Protein AF-A0A1D7NJY3-F1 (afdb_monomer)

Sequence (96 aa):
MDTQAICDLFTQDLNAALGEDAATRNIAVALTLHQRGTIEAQLSARQNGRDVTYPSIAVDVSDRALQSDDITRLAKAAAQVLNDPAAATAAHDKDA

Foldseek 3Di:
DDPVVLVVLLVVLLCVLQDPVVVVWQKDWDWDDDPQQKIKIWIWTQDPNFIWTFDIDMDGPNPDHHDSVSSSVNSNVVSVRVPDPVRTDTDPPPDD

Mean predicted aligned error: 5.77 Å

pLDDT: mean 85.77, std 12.58, range [37.09, 96.44]

Radius of gyration: 13.95 Å; Cα contacts (8 Å, |Δi|>4): 141; chains: 1; bounding box: 34×23×44 Å

Nearest PDB structures (foldseek):
  4r80-assembly2_B  TM=5.464E-01  e=1.034E-01  synthetic construct
  5kph-assembly1_A  TM=5.611E-01  e=1.165E-01  synthetic construct
  1ylx-assembly1_B  TM=5.053E-01  e=2.256E-01  Geobacillus stearothermophilus
  1yqf-assembly1_C  TM=5.535E-01  e=7.959E-01  Leishmania major
  1yqf-assembly2_E  TM=3.099E-01  e=7.058E-01  Leishmania major

Solvent-accessible surface area (backbone atoms only — not comparable to full-atom values): 5518 Å² total; per-residue (Å²): 134,57,73,65,62,50,53,52,51,28,50,52,39,24,42,66,61,43,44,83,63,44,83,78,49,56,66,49,76,49,78,46,80,47,99,55,24,32,40,35,40,42,42,34,34,52,55,96,91,39,54,29,34,41,73,69,47,72,43,77,37,75,89,47,77,76,49,71,69,54,41,45,49,45,18,44,52,50,28,52,48,71,70,33,77,86,46,58,38,71,54,77,83,86,82,129

Structure (mmCIF, N/CA/C/O backbone):
data_AF-A0A1D7NJY3-F1
#
_entry.id   AF-A0A1D7NJY3-F1
#
loop_
_atom_site.group_PDB
_atom_site.id
_atom_site.type_symbol
_atom_site.label_atom_id
_atom_site.label_alt_id
_atom_site.label_comp_id
_atom_site.label_asym_id
_atom_site.label_entity_id
_atom_site.label_seq_id
_atom_site.pdbx_PDB_ins_code
_atom_site.Cartn_x
_atom_site.Cartn_y
_atom_site.Cartn_z
_atom_site.occupancy
_atom_site.B_iso_or_equiv
_atom_site.auth_seq_id
_atom_site.auth_comp_id
_atom_site.auth_asym_id
_atom_site.auth_atom_id
_atom_site.pdbx_PDB_model_num
ATOM 1 N N . MET A 1 1 ? -11.911 6.484 11.154 1.00 74.00 1 MET A N 1
ATOM 2 C CA . MET A 1 1 ? -10.729 7.013 10.449 1.00 74.00 1 MET A CA 1
ATOM 3 C C . MET A 1 1 ? -11.204 7.499 9.095 1.00 74.00 1 MET A C 1
ATOM 5 O O . MET A 1 1 ? -12.001 6.788 8.491 1.00 74.00 1 MET A O 1
ATOM 9 N N . ASP A 1 2 ? -10.836 8.705 8.676 1.00 86.75 2 ASP A N 1
ATOM 10 C CA . ASP A 1 2 ? -11.157 9.187 7.328 1.00 86.75 2 ASP A CA 1
ATOM 11 C C . ASP A 1 2 ? -10.148 8.657 6.292 1.00 86.75 2 ASP A C 1
ATOM 13 O O . ASP A 1 2 ? -9.100 8.111 6.645 1.00 86.75 2 ASP A O 1
ATOM 17 N N . THR A 1 3 ? -10.493 8.774 5.007 1.00 88.06 3 THR A N 1
ATOM 18 C CA . THR A 1 3 ? -9.684 8.256 3.894 1.00 88.06 3 THR A CA 1
ATOM 19 C C . THR A 1 3 ? -8.307 8.911 3.809 1.00 88.06 3 THR A C 1
ATOM 21 O O . THR A 1 3 ? -7.343 8.227 3.480 1.00 88.06 3 THR A O 1
ATOM 24 N N . GLN A 1 4 ? -8.191 10.202 4.134 1.00 91.38 4 GLN A N 1
ATOM 25 C CA . GLN A 1 4 ? -6.912 10.907 4.069 1.00 91.38 4 GLN A CA 1
ATOM 26 C C . GLN A 1 4 ? -5.951 10.368 5.130 1.00 91.38 4 GLN A C 1
ATOM 28 O O . GLN A 1 4 ? -4.829 9.996 4.802 1.00 91.38 4 GLN A O 1
ATOM 33 N N . ALA A 1 5 ? -6.425 10.211 6.368 1.00 92.06 5 ALA A N 1
ATOM 34 C CA . ALA A 1 5 ? -5.641 9.644 7.459 1.00 92.06 5 ALA A CA 1
ATOM 35 C C . ALA A 1 5 ? -5.155 8.214 7.159 1.00 92.06 5 ALA A C 1
ATOM 37 O O . ALA A 1 5 ? -4.052 7.843 7.554 1.00 92.06 5 ALA A O 1
ATOM 38 N N . ILE A 1 6 ? -5.954 7.411 6.444 1.00 92.50 6 ILE A N 1
ATOM 39 C CA . ILE A 1 6 ? -5.544 6.072 5.993 1.00 92.50 6 ILE A CA 1
ATOM 40 C C . ILE A 1 6 ? -4.402 6.160 4.982 1.00 92.50 6 ILE A C 1
ATOM 42 O O . ILE A 1 6 ? -3.407 5.454 5.133 1.00 92.50 6 ILE A O 1
ATOM 46 N N . CYS A 1 7 ? -4.540 7.012 3.964 1.00 93.00 7 CYS A N 1
ATOM 47 C CA . CYS A 1 7 ? -3.512 7.197 2.944 1.00 93.00 7 CYS A CA 1
ATOM 48 C C . CYS A 1 7 ? -2.204 7.722 3.547 1.00 93.00 7 CYS A C 1
ATOM 50 O O . CYS A 1 7 ? -1.136 7.211 3.208 1.00 93.00 7 CYS A O 1
ATOM 52 N N . ASP A 1 8 ? -2.286 8.693 4.458 1.00 94.44 8 ASP A N 1
ATOM 53 C CA . ASP A 1 8 ? -1.122 9.290 5.116 1.00 94.44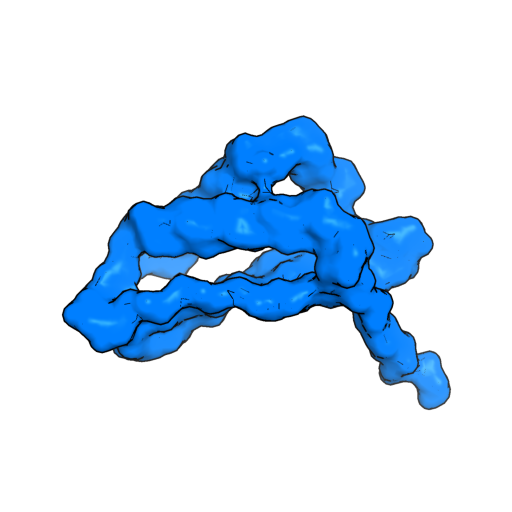 8 ASP A CA 1
ATOM 54 C C . ASP A 1 8 ? -0.388 8.254 5.976 1.00 94.44 8 ASP A C 1
ATOM 56 O O . ASP A 1 8 ? 0.821 8.072 5.823 1.00 94.44 8 ASP A O 1
ATOM 60 N N . LEU A 1 9 ? -1.125 7.515 6.817 1.00 95.12 9 LEU A N 1
ATOM 61 C CA . LEU A 1 9 ? -0.558 6.463 7.661 1.00 95.12 9 LEU A CA 1
ATOM 62 C C . LEU A 1 9 ? 0.067 5.344 6.823 1.00 95.12 9 LEU A C 1
ATOM 64 O O . LEU A 1 9 ? 1.202 4.944 7.073 1.00 95.12 9 LEU A O 1
ATOM 68 N N . PHE A 1 10 ? -0.647 4.867 5.801 1.00 95.31 10 PHE A N 1
ATOM 69 C CA . PHE A 1 10 ? -0.135 3.838 4.902 1.00 95.31 10 PHE A CA 1
ATOM 70 C C . PHE A 1 10 ? 1.152 4.295 4.208 1.00 95.31 10 PHE A C 1
ATOM 72 O O . PHE A 1 10 ? 2.128 3.551 4.176 1.00 95.31 10 PHE A O 1
ATOM 79 N N . THR A 1 11 ? 1.172 5.522 3.680 1.00 93.31 11 THR A N 1
ATOM 80 C CA . THR A 1 11 ? 2.338 6.081 2.980 1.00 93.31 11 THR A CA 1
ATOM 81 C C . THR A 1 11 ? 3.528 6.228 3.922 1.00 93.31 11 THR A C 1
ATOM 83 O O . THR A 1 11 ? 4.648 5.868 3.561 1.00 93.31 11 THR A O 1
ATOM 86 N N . GLN A 1 12 ? 3.295 6.719 5.141 1.00 94.06 12 GLN A N 1
ATOM 87 C CA . GLN A 1 12 ? 4.330 6.849 6.162 1.00 94.06 12 GLN A CA 1
ATOM 88 C C . GLN A 1 12 ? 4.944 5.488 6.513 1.00 94.06 12 GLN A C 1
ATOM 90 O O . GLN A 1 12 ? 6.168 5.343 6.475 1.00 94.06 12 GLN A O 1
ATOM 95 N N . ASP A 1 13 ? 4.112 4.490 6.813 1.00 95.44 13 ASP A N 1
ATOM 96 C CA . ASP A 1 13 ? 4.575 3.156 7.201 1.00 95.44 13 ASP A CA 1
ATOM 97 C C . ASP A 1 13 ? 5.228 2.404 6.037 1.00 95.44 13 ASP A C 1
ATOM 99 O O . ASP A 1 13 ? 6.209 1.686 6.239 1.00 95.44 13 ASP A O 1
ATOM 103 N N . LEU A 1 14 ? 4.730 2.594 4.811 1.00 93.12 14 LEU A N 1
ATOM 104 C CA . LEU A 1 14 ? 5.312 2.010 3.607 1.00 93.12 14 LEU A CA 1
ATOM 105 C C . LEU A 1 14 ? 6.716 2.570 3.367 1.00 93.12 14 LEU A C 1
ATOM 107 O O . LEU A 1 14 ? 7.656 1.802 3.182 1.00 93.12 14 LEU A O 1
ATOM 111 N N . ASN A 1 15 ? 6.876 3.894 3.425 1.00 91.12 15 ASN A N 1
ATOM 112 C CA . ASN A 1 15 ? 8.177 4.543 3.265 1.00 91.12 15 ASN A CA 1
ATOM 113 C C . ASN A 1 15 ? 9.152 4.133 4.374 1.00 91.12 15 ASN A C 1
ATOM 115 O O . ASN A 1 15 ? 10.314 3.848 4.095 1.00 91.12 15 ASN A O 1
ATOM 119 N N . ALA A 1 16 ? 8.680 4.039 5.620 1.00 92.38 16 ALA A N 1
ATOM 120 C CA . ALA A 1 16 ? 9.496 3.561 6.732 1.00 92.38 16 ALA A CA 1
ATOM 121 C C . ALA A 1 16 ? 9.955 2.104 6.538 1.00 92.38 16 ALA A C 1
ATOM 123 O O . ALA A 1 16 ? 11.081 1.765 6.896 1.00 92.38 16 ALA A O 1
ATOM 124 N N . ALA A 1 17 ? 9.105 1.246 5.963 1.00 91.88 17 ALA A N 1
ATOM 125 C CA . ALA A 1 17 ? 9.421 -0.158 5.707 1.00 91.88 17 ALA A CA 1
ATOM 126 C C . ALA A 1 17 ? 10.311 -0.375 4.468 1.00 91.88 17 ALA A C 1
ATOM 128 O O . ALA A 1 17 ? 11.090 -1.326 4.442 1.00 91.88 17 ALA A O 1
ATOM 129 N N . LEU A 1 18 ? 10.201 0.485 3.452 1.00 89.44 18 LEU A N 1
ATOM 130 C CA . LEU A 1 18 ? 11.037 0.451 2.248 1.00 89.44 18 LEU A CA 1
ATOM 131 C C . LEU A 1 18 ? 12.420 1.089 2.460 1.00 89.44 18 LEU A C 1
ATOM 133 O O . LEU A 1 18 ? 13.369 0.714 1.777 1.00 89.44 18 LEU A O 1
ATOM 137 N N . GLY A 1 19 ? 12.550 2.038 3.391 1.00 84.94 19 GLY A N 1
ATOM 138 C CA . GLY A 1 19 ? 13.798 2.770 3.610 1.00 84.94 19 GLY A CA 1
ATOM 139 C C . GLY A 1 19 ? 14.170 3.672 2.424 1.00 84.94 19 GLY A C 1
ATOM 140 O O . GLY A 1 19 ? 13.301 4.177 1.713 1.00 84.94 19 GLY A O 1
ATOM 141 N N . GLU A 1 20 ? 15.470 3.886 2.203 1.00 71.81 20 GLU A N 1
ATOM 142 C CA . GLU A 1 20 ? 15.986 4.793 1.158 1.00 71.81 20 GLU A CA 1
ATOM 143 C C . GLU A 1 20 ? 15.624 4.357 -0.278 1.00 71.81 20 GLU A C 1
ATOM 145 O O . GLU A 1 20 ? 15.559 5.192 -1.182 1.00 71.81 20 GLU A O 1
ATOM 150 N N . ASP A 1 21 ? 15.295 3.078 -0.485 1.00 67.62 21 ASP A N 1
ATOM 151 C CA . ASP A 1 21 ? 14.931 2.525 -1.795 1.00 67.62 21 ASP A CA 1
ATOM 152 C C . ASP A 1 21 ? 13.582 3.043 -2.319 1.00 67.62 21 ASP A C 1
ATOM 154 O O . ASP A 1 21 ? 13.352 3.041 -3.533 1.00 67.62 21 ASP A O 1
ATOM 158 N N . ALA A 1 22 ? 12.697 3.525 -1.436 1.00 62.31 22 ALA A N 1
ATOM 159 C CA . ALA A 1 22 ? 11.363 4.009 -1.799 1.00 62.31 22 ALA A CA 1
ATOM 160 C C . ALA A 1 22 ? 11.408 5.164 -2.811 1.00 62.31 22 ALA A C 1
ATOM 162 O O . ALA A 1 22 ? 10.624 5.197 -3.756 1.00 62.31 22 ALA A O 1
ATOM 163 N N . ALA A 1 23 ? 12.360 6.089 -2.647 1.00 59.44 23 ALA A N 1
ATOM 164 C CA . ALA A 1 23 ? 12.444 7.318 -3.437 1.00 59.44 23 ALA A CA 1
ATOM 165 C C . ALA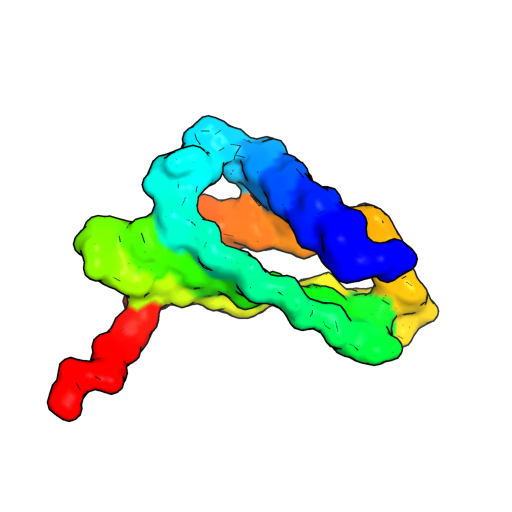 A 1 23 ? 12.846 7.085 -4.904 1.00 59.44 23 ALA A C 1
ATOM 167 O O . ALA A 1 23 ? 12.634 7.948 -5.753 1.00 59.44 23 ALA A O 1
ATOM 168 N N . THR A 1 24 ? 13.432 5.926 -5.212 1.00 61.16 24 THR A N 1
ATOM 169 C CA . THR A 1 24 ? 13.912 5.596 -6.565 1.00 61.16 24 THR A CA 1
ATOM 170 C C . THR A 1 24 ? 12.873 4.873 -7.412 1.00 61.16 24 THR A C 1
ATOM 172 O O . THR A 1 24 ? 13.011 4.773 -8.634 1.00 61.16 24 THR A O 1
ATOM 175 N N . ARG A 1 25 ? 11.818 4.363 -6.776 1.00 67.75 25 ARG A N 1
ATOM 176 C CA . ARG A 1 25 ? 10.800 3.545 -7.420 1.00 67.75 25 ARG A CA 1
ATOM 177 C C . ARG A 1 25 ? 9.578 4.423 -7.659 1.00 67.75 25 ARG A C 1
ATOM 179 O O . ARG A 1 25 ? 8.957 4.903 -6.718 1.00 67.75 25 ARG A O 1
ATOM 186 N N . ASN A 1 26 ? 9.215 4.623 -8.925 1.00 82.25 26 ASN A N 1
ATOM 187 C CA . ASN A 1 26 ? 7.963 5.285 -9.301 1.00 82.25 26 ASN A CA 1
ATOM 188 C C . ASN A 1 26 ? 6.784 4.361 -8.965 1.00 82.25 26 ASN A C 1
ATOM 190 O O . ASN A 1 26 ? 6.271 3.686 -9.856 1.00 82.25 26 ASN A O 1
ATOM 194 N N . ILE A 1 27 ? 6.435 4.262 -7.681 1.00 87.56 27 ILE A N 1
ATOM 195 C CA . ILE A 1 27 ? 5.393 3.378 -7.156 1.00 87.56 27 ILE A CA 1
ATOM 196 C C . ILE A 1 27 ? 4.065 4.134 -7.147 1.00 87.56 27 ILE A C 1
ATOM 198 O O . ILE A 1 27 ? 3.969 5.241 -6.621 1.00 87.56 27 ILE A O 1
ATOM 202 N N . ALA A 1 28 ? 3.031 3.505 -7.688 1.00 90.56 28 ALA A N 1
ATOM 203 C CA . ALA A 1 28 ? 1.649 3.917 -7.537 1.00 90.56 28 ALA A CA 1
ATOM 204 C C . ALA A 1 28 ? 0.899 2.872 -6.704 1.00 90.56 28 ALA A C 1
ATOM 206 O O . ALA A 1 28 ? 0.976 1.668 -6.974 1.00 90.56 28 ALA A O 1
ATOM 207 N N . VAL A 1 29 ? 0.167 3.350 -5.698 1.00 92.06 29 VAL A N 1
ATOM 208 C CA . VAL A 1 29 ? -0.646 2.517 -4.808 1.00 92.06 29 VAL A CA 1
ATOM 209 C C . VAL A 1 29 ? -2.100 2.956 -4.879 1.00 92.06 29 VAL A C 1
ATOM 211 O O . VAL A 1 29 ? -2.404 4.136 -4.712 1.00 92.06 29 VAL A O 1
ATOM 214 N N . ALA A 1 30 ? -2.997 1.996 -5.089 1.00 94.56 30 ALA A N 1
ATOM 215 C CA . ALA A 1 30 ? -4.432 2.178 -4.927 1.00 94.56 30 ALA A CA 1
ATOM 216 C C . ALA A 1 30 ? -4.895 1.425 -3.676 1.00 94.56 30 ALA A C 1
ATOM 218 O O . ALA A 1 30 ? -4.626 0.232 -3.542 1.00 94.56 30 ALA A O 1
ATOM 219 N N . LEU A 1 31 ? -5.579 2.125 -2.768 1.00 94.69 31 LEU A N 1
ATOM 220 C CA . LEU A 1 31 ? -6.182 1.535 -1.574 1.00 94.69 31 LEU A CA 1
ATOM 221 C C . LEU A 1 31 ? -7.699 1.436 -1.751 1.00 94.69 31 LEU A C 1
ATOM 223 O O . LEU A 1 31 ? -8.363 2.444 -1.999 1.00 94.69 31 LEU A O 1
ATOM 227 N N . THR A 1 32 ? -8.248 0.239 -1.567 1.00 94.19 32 THR A N 1
ATOM 228 C CA . THR A 1 32 ? -9.690 -0.021 -1.606 1.00 94.19 32 THR A CA 1
ATOM 229 C C . THR A 1 32 ? -10.174 -0.386 -0.212 1.00 94.19 32 THR A C 1
ATOM 231 O O . THR A 1 32 ? -9.718 -1.360 0.382 1.00 94.19 32 THR A O 1
ATOM 234 N N . LEU A 1 33 ? -11.119 0.390 0.320 1.00 90.38 33 LEU A N 1
ATOM 235 C CA . LEU A 1 33 ? -11.804 0.069 1.570 1.00 90.38 33 LEU A CA 1
ATOM 236 C C . LEU A 1 33 ? -13.132 -0.623 1.277 1.00 90.38 33 LEU A C 1
ATOM 238 O O . LEU A 1 33 ? -14.002 -0.064 0.608 1.00 90.38 33 LEU A O 1
ATOM 242 N N . HIS A 1 34 ? -13.324 -1.805 1.849 1.00 87.19 34 HIS A N 1
ATOM 243 C CA . HIS A 1 34 ? -14.578 -2.539 1.762 1.00 87.19 34 HIS A CA 1
ATOM 244 C C . HIS A 1 34 ? -15.419 -2.318 3.023 1.00 87.19 34 HIS A C 1
ATOM 246 O O . HIS A 1 34 ? -14.908 -2.194 4.135 1.00 87.19 34 HIS A O 1
ATOM 252 N N . GLN A 1 35 ? -16.745 -2.344 2.863 1.00 74.88 35 GLN A N 1
ATOM 253 C CA . GLN A 1 35 ? -17.715 -2.068 3.935 1.00 74.88 35 GLN A CA 1
ATOM 254 C C . GLN A 1 35 ? -17.653 -3.035 5.137 1.00 74.88 35 GLN A C 1
ATOM 256 O O . GLN A 1 35 ? -18.314 -2.790 6.140 1.00 74.88 35 GLN A O 1
ATOM 261 N N . ARG A 1 36 ? -16.885 -4.128 5.053 1.00 76.56 36 ARG A N 1
ATOM 262 C CA . ARG A 1 36 ? -16.794 -5.182 6.078 1.00 76.56 36 ARG A CA 1
ATOM 263 C C . ARG A 1 36 ? -15.458 -5.216 6.823 1.00 76.56 36 ARG A C 1
ATOM 265 O O . ARG A 1 36 ? -15.092 -6.261 7.332 1.00 76.56 36 ARG A O 1
ATOM 272 N N . GLY A 1 37 ? -14.726 -4.105 6.878 1.00 80.56 37 GLY A N 1
ATOM 273 C CA . GLY A 1 37 ? -13.436 -4.083 7.578 1.00 80.56 37 GLY A CA 1
ATOM 274 C C . GLY A 1 37 ? -12.312 -4.754 6.786 1.00 80.56 37 GLY A C 1
ATOM 275 O O . GLY A 1 37 ? -11.320 -5.183 7.357 1.00 80.56 37 GLY A O 1
ATOM 276 N N . THR A 1 38 ? -12.444 -4.833 5.465 1.00 89.75 38 THR A N 1
ATOM 277 C CA . THR A 1 38 ? -11.355 -5.275 4.589 1.00 89.75 38 THR A CA 1
ATOM 278 C C . THR A 1 38 ? -10.722 -4.053 3.939 1.00 89.75 38 THR A C 1
ATOM 280 O O . THR A 1 38 ? -11.433 -3.149 3.488 1.00 89.75 38 THR A O 1
ATOM 283 N N . ILE A 1 39 ? -9.397 -4.028 3.869 1.00 93.81 39 ILE A N 1
ATOM 284 C CA . ILE A 1 39 ? -8.638 -3.060 3.078 1.00 93.81 39 ILE A CA 1
ATOM 285 C C . ILE A 1 39 ? -7.714 -3.810 2.122 1.00 93.81 39 ILE A C 1
ATOM 287 O O . ILE A 1 39 ? -7.022 -4.738 2.533 1.00 93.81 39 ILE A O 1
ATOM 291 N N . GLU A 1 40 ? -7.709 -3.406 0.858 1.00 95.06 40 GLU A N 1
ATOM 292 C CA . GLU A 1 40 ? -6.849 -3.950 -0.190 1.00 95.06 40 GLU A CA 1
ATOM 293 C C . GLU A 1 40 ? -5.897 -2.865 -0.703 1.00 95.06 40 GLU A C 1
ATOM 295 O O . GLU A 1 40 ? -6.300 -1.718 -0.895 1.00 95.06 40 GLU A O 1
ATOM 300 N N . ALA A 1 41 ? -4.638 -3.230 -0.934 1.00 96.00 41 ALA A N 1
ATOM 301 C CA . ALA A 1 41 ? -3.642 -2.429 -1.624 1.00 96.00 41 ALA A CA 1
ATOM 302 C C . ALA A 1 41 ? -3.292 -3.088 -2.959 1.00 96.00 41 ALA A C 1
ATOM 304 O O . ALA A 1 41 ? -2.836 -4.234 -3.002 1.00 96.00 41 ALA A O 1
ATOM 305 N N . GLN A 1 42 ? -3.444 -2.331 -4.040 1.00 95.50 42 GLN A N 1
ATOM 306 C CA . GLN A 1 42 ? -2.934 -2.695 -5.352 1.00 95.50 42 GLN A CA 1
ATOM 307 C C . GLN A 1 42 ? -1.715 -1.842 -5.676 1.00 95.50 42 GLN A C 1
ATOM 309 O O . GLN A 1 42 ? -1.762 -0.612 -5.614 1.00 95.50 42 GLN A O 1
ATOM 314 N N . LEU A 1 43 ? -0.614 -2.515 -6.001 1.00 93.00 43 LEU A N 1
ATOM 315 C CA . LEU A 1 43 ? 0.689 -1.893 -6.177 1.00 93.00 43 LEU A CA 1
ATOM 316 C C . LEU A 1 43 ? 1.107 -2.008 -7.641 1.00 93.00 43 LEU A C 1
ATOM 318 O O . LEU A 1 43 ? 1.029 -3.072 -8.262 1.00 93.00 43 LEU A O 1
ATOM 322 N N . SER A 1 44 ? 1.596 -0.904 -8.180 1.00 91.69 44 SER A N 1
ATOM 323 C CA . SER A 1 44 ? 2.207 -0.849 -9.501 1.00 91.69 44 SER A CA 1
ATOM 324 C C . SER A 1 44 ? 3.440 0.035 -9.446 1.00 91.69 44 SER A C 1
ATOM 326 O O . SER A 1 44 ? 3.551 0.906 -8.584 1.00 91.69 44 SER A O 1
ATOM 328 N N . ALA A 1 45 ? 4.395 -0.202 -10.332 1.00 88.81 45 ALA A N 1
ATOM 329 C CA . ALA A 1 45 ? 5.554 0.659 -10.461 1.00 88.81 45 ALA A CA 1
ATOM 330 C C . ALA A 1 45 ? 5.975 0.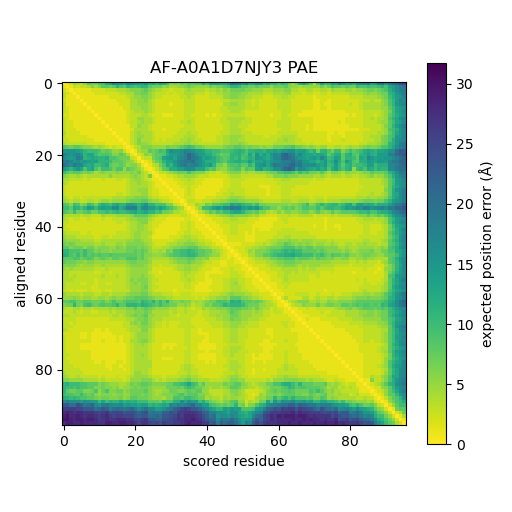792 -11.919 1.00 88.81 45 ALA A C 1
ATOM 332 O O . ALA A 1 45 ? 5.683 -0.076 -12.738 1.00 88.81 45 ALA A O 1
ATOM 333 N N . ARG A 1 46 ? 6.724 1.848 -12.234 1.00 84.38 46 ARG A N 1
ATOM 334 C CA . ARG A 1 46 ? 7.428 1.952 -13.514 1.00 84.38 46 ARG A CA 1
ATOM 335 C C . ARG A 1 46 ? 8.909 1.651 -13.322 1.00 84.38 46 ARG A C 1
ATOM 337 O O . ARG A 1 46 ? 9.617 2.421 -12.673 1.00 84.38 46 ARG A O 1
ATOM 344 N N . GLN A 1 47 ? 9.383 0.553 -13.905 1.00 80.50 47 GLN A N 1
ATOM 345 C CA . GLN A 1 47 ? 10.775 0.106 -13.838 1.00 80.50 47 GLN A CA 1
ATOM 346 C C . GLN A 1 47 ? 11.372 0.031 -15.242 1.00 80.50 47 GLN A C 1
ATOM 348 O O . GLN A 1 47 ? 10.811 -0.613 -16.126 1.00 80.50 47 GLN A O 1
ATOM 353 N N . ASN A 1 48 ? 12.511 0.694 -15.469 1.00 79.56 48 ASN A N 1
ATOM 354 C CA . ASN A 1 48 ? 13.199 0.709 -16.770 1.00 79.56 48 ASN A CA 1
ATOM 355 C C . ASN A 1 48 ? 12.273 1.070 -17.952 1.00 79.56 48 ASN A C 1
ATOM 357 O O . ASN A 1 48 ? 12.370 0.499 -19.036 1.00 79.56 48 ASN A O 1
ATOM 361 N N . GLY A 1 49 ? 11.338 1.999 -17.725 1.00 81.94 49 GLY A N 1
ATOM 362 C CA . GLY A 1 49 ? 10.376 2.444 -18.735 1.00 81.94 49 GLY A CA 1
ATOM 363 C C . GLY A 1 49 ? 9.204 1.492 -18.995 1.00 81.94 49 GLY A C 1
ATOM 364 O O . GLY A 1 49 ? 8.412 1.787 -19.885 1.00 81.94 49 GLY A O 1
ATOM 365 N N . ARG A 1 50 ? 9.066 0.401 -18.233 1.00 82.94 50 ARG A N 1
ATOM 366 C CA . ARG A 1 50 ? 7.939 -0.540 -18.309 1.00 82.94 50 ARG A CA 1
ATOM 367 C C . ARG A 1 50 ? 7.089 -0.480 -17.053 1.00 82.94 50 ARG A C 1
ATOM 369 O O . ARG A 1 50 ? 7.623 -0.342 -15.953 1.00 82.94 50 ARG A O 1
ATOM 376 N N . ASP A 1 51 ? 5.785 -0.629 -17.231 1.00 88.25 51 ASP A N 1
ATOM 377 C CA . ASP A 1 51 ? 4.858 -0.737 -16.115 1.00 88.25 51 ASP A CA 1
ATOM 378 C C . ASP A 1 51 ? 4.860 -2.179 -15.591 1.00 88.25 51 ASP A C 1
ATOM 380 O O . ASP A 1 51 ? 4.747 -3.154 -16.341 1.00 88.25 51 ASP A O 1
ATOM 384 N N . VAL A 1 52 ? 5.052 -2.313 -14.284 1.00 89.94 52 VAL A N 1
ATOM 385 C CA . VAL A 1 52 ? 5.007 -3.576 -13.553 1.00 89.94 52 VAL A CA 1
ATOM 386 C C . VAL A 1 52 ? 3.886 -3.515 -12.531 1.00 89.94 52 VAL A C 1
ATOM 388 O O . VAL A 1 52 ? 3.668 -2.501 -11.866 1.00 89.94 52 VAL A O 1
ATOM 391 N N . THR A 1 53 ? 3.171 -4.618 -12.404 1.00 91.62 53 THR A N 1
ATOM 392 C CA . THR A 1 53 ? 2.135 -4.825 -11.397 1.00 91.62 53 THR A CA 1
ATOM 393 C C . THR A 1 53 ? 2.598 -5.876 -10.412 1.00 91.62 53 THR A C 1
ATOM 395 O O . THR A 1 53 ? 3.245 -6.853 -10.793 1.00 91.62 53 THR A O 1
ATOM 398 N N . TYR A 1 54 ? 2.227 -5.695 -9.156 1.00 92.12 54 TYR A N 1
ATOM 399 C CA . TYR A 1 54 ? 2.480 -6.661 -8.100 1.00 92.12 54 TYR A CA 1
ATOM 400 C C . TYR A 1 54 ? 1.159 -7.310 -7.664 1.00 92.12 54 TYR A C 1
ATOM 402 O O . TYR A 1 54 ? 0.090 -6.754 -7.944 1.00 92.12 54 TYR A O 1
ATOM 410 N N . PRO A 1 55 ? 1.207 -8.463 -6.973 1.00 92.81 55 PRO A N 1
ATOM 411 C CA . PRO A 1 55 ? 0.034 -9.046 -6.339 1.00 92.81 55 PRO A CA 1
ATOM 412 C C . PRO A 1 55 ? -0.691 -8.023 -5.464 1.00 92.81 55 PRO A C 1
ATOM 414 O O . PRO A 1 55 ? -0.046 -7.229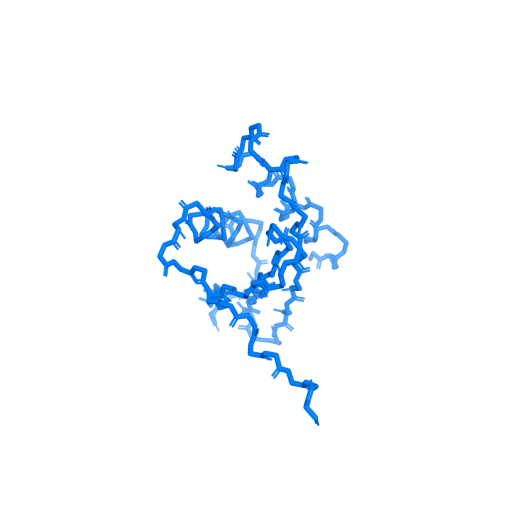 -4.771 1.00 92.81 55 PRO A O 1
ATOM 417 N N . SER A 1 56 ? -2.025 -8.053 -5.481 1.00 92.56 56 SER A N 1
ATOM 418 C CA . SER A 1 56 ? -2.792 -7.293 -4.502 1.00 92.56 56 SER A CA 1
ATOM 419 C C . SER A 1 56 ? -2.640 -7.922 -3.121 1.00 92.56 56 SER A C 1
ATOM 421 O O . SER A 1 56 ? -2.438 -9.131 -2.968 1.00 92.56 56 SER A O 1
ATOM 423 N N . ILE A 1 57 ? -2.685 -7.074 -2.101 1.00 95.06 57 ILE A N 1
ATOM 424 C CA . ILE A 1 57 ? -2.518 -7.475 -0.708 1.00 95.06 57 ILE A CA 1
ATOM 425 C C . ILE A 1 57 ? -3.723 -6.961 0.043 1.00 95.06 57 ILE A C 1
ATOM 427 O O . ILE A 1 57 ? -4.059 -5.788 -0.076 1.00 95.06 57 ILE A O 1
ATOM 431 N N . ALA A 1 58 ? -4.353 -7.815 0.837 1.00 94.56 58 ALA A N 1
ATOM 432 C CA . ALA A 1 58 ? -5.496 -7.422 1.637 1.00 94.56 58 ALA A CA 1
ATOM 433 C C . ALA A 1 58 ? -5.290 -7.773 3.108 1.00 94.56 58 ALA A C 1
ATOM 435 O O . ALA A 1 58 ? -4.733 -8.818 3.448 1.00 94.56 58 ALA A O 1
ATOM 436 N N . VAL A 1 59 ? -5.781 -6.895 3.977 1.00 94.25 59 VAL A N 1
ATOM 437 C CA . VAL A 1 59 ? -6.011 -7.188 5.390 1.00 94.25 59 VAL A CA 1
ATOM 438 C C . VAL A 1 59 ? -7.514 -7.287 5.582 1.00 94.25 59 VAL A C 1
ATOM 440 O O . VAL A 1 59 ? -8.243 -6.330 5.319 1.00 94.25 59 VAL A O 1
ATOM 443 N N . ASP A 1 60 ? -7.968 -8.455 6.029 1.00 92.19 60 ASP A N 1
ATOM 444 C CA . ASP A 1 60 ? -9.369 -8.716 6.330 1.00 92.19 60 ASP A CA 1
ATOM 445 C C . ASP A 1 60 ? -9.575 -8.803 7.842 1.00 92.19 60 ASP A C 1
ATOM 447 O O . ASP A 1 60 ? -9.054 -9.701 8.507 1.00 92.19 60 ASP A O 1
ATOM 451 N N . VAL A 1 61 ? -10.328 -7.846 8.382 1.00 87.75 61 VAL A N 1
ATOM 452 C CA . VAL A 1 61 ? -10.783 -7.841 9.773 1.00 87.75 61 VAL A CA 1
ATOM 453 C C . VAL A 1 61 ? -12.307 -7.823 9.785 1.00 87.75 61 VAL A C 1
ATOM 455 O O . VAL A 1 61 ? -12.950 -6.885 10.236 1.00 87.75 61 VAL A O 1
ATOM 458 N N . SER A 1 62 ? -12.891 -8.892 9.249 1.00 84.06 62 SER A N 1
ATOM 459 C CA . SER A 1 62 ? -14.339 -9.079 9.086 1.00 84.06 62 SER A CA 1
ATOM 460 C C . SER A 1 62 ? -15.165 -9.038 10.381 1.00 84.06 62 SER A C 1
ATOM 462 O O . SER A 1 62 ? -16.394 -8.956 10.324 1.00 84.06 62 SER A O 1
ATOM 464 N N . ASP A 1 63 ? -14.515 -9.069 11.545 1.00 86.06 63 ASP A N 1
ATOM 465 C CA . ASP A 1 63 ? -15.126 -9.049 12.873 1.00 86.06 63 ASP A CA 1
A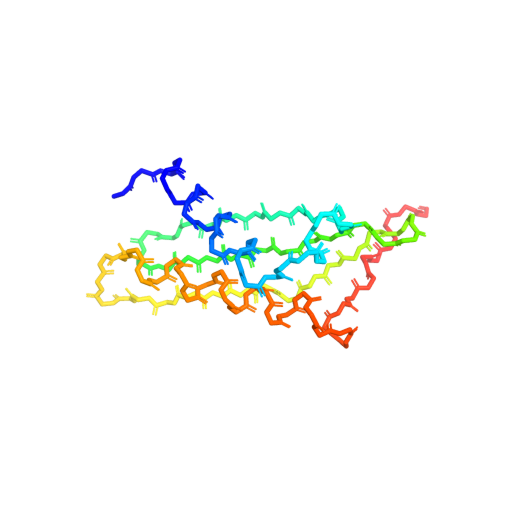TOM 466 C C . ASP A 1 63 ? -15.127 -7.668 13.552 1.00 86.06 63 ASP A C 1
ATOM 468 O O . ASP A 1 63 ? -15.806 -7.487 14.567 1.00 86.06 63 ASP A O 1
ATOM 472 N N . ARG A 1 64 ? -14.395 -6.678 13.018 1.00 87.81 64 ARG A N 1
ATOM 473 C CA . ARG A 1 64 ? -14.267 -5.348 13.633 1.00 87.81 64 ARG A CA 1
ATOM 474 C C . ARG A 1 64 ? -14.033 -4.228 12.619 1.00 87.81 64 ARG A C 1
ATOM 476 O O . ARG A 1 64 ? -13.804 -4.437 11.436 1.00 87.81 64 ARG A O 1
ATOM 483 N N . ALA A 1 65 ? -14.067 -2.990 13.102 1.00 87.75 65 ALA A N 1
ATOM 484 C CA . ALA A 1 65 ? -13.637 -1.848 12.303 1.00 87.75 65 ALA A CA 1
ATOM 485 C C . ALA A 1 65 ? -12.110 -1.853 12.114 1.00 87.75 65 ALA A C 1
ATOM 487 O O . ALA A 1 65 ? -11.377 -2.173 13.051 1.00 87.75 65 ALA A O 1
ATOM 488 N N .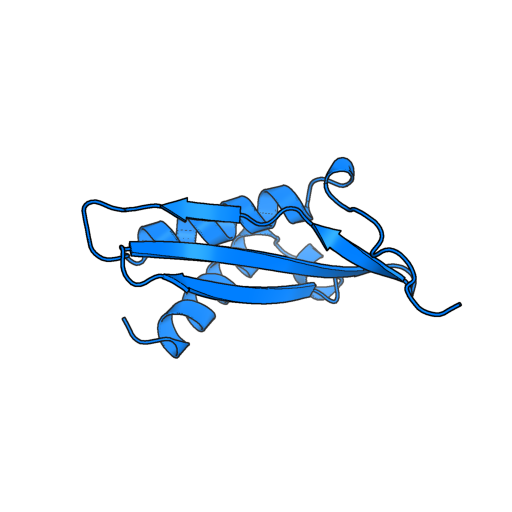 LEU A 1 66 ? -11.646 -1.415 10.938 1.00 89.00 66 LEU A N 1
ATOM 489 C CA . LEU A 1 66 ? -10.222 -1.203 10.662 1.00 89.00 66 LEU A CA 1
ATOM 490 C C . LEU A 1 66 ? -9.596 -0.279 11.714 1.00 89.00 66 LEU A C 1
ATOM 492 O O . LEU A 1 66 ? -10.137 0.785 12.037 1.00 89.00 66 LEU A O 1
ATOM 496 N N . GLN A 1 67 ? -8.450 -0.697 12.241 1.00 91.94 67 GLN A N 1
ATOM 497 C CA . GLN A 1 67 ? -7.626 0.070 13.170 1.00 91.94 67 GLN A CA 1
ATOM 498 C C . GLN A 1 67 ? -6.328 0.510 12.481 1.00 91.94 67 GLN A C 1
ATOM 500 O O . GLN A 1 67 ? -5.942 -0.042 11.451 1.00 91.94 67 GLN A O 1
ATOM 505 N N . SER A 1 68 ? -5.620 1.475 13.069 1.00 93.19 68 SER A N 1
ATOM 506 C CA . SER A 1 68 ? -4.324 1.942 12.555 1.00 93.19 68 SER A CA 1
ATOM 507 C C . SER A 1 68 ? -3.319 0.798 12.372 1.00 93.19 68 SER A C 1
ATOM 509 O O . SER A 1 68 ? -2.666 0.721 11.337 1.00 93.19 68 SER A O 1
ATOM 511 N N . ASP A 1 69 ? -3.276 -0.153 13.310 1.00 94.25 69 ASP A N 1
ATOM 512 C CA . ASP A 1 69 ? -2.395 -1.325 13.236 1.00 94.25 69 ASP A CA 1
ATOM 513 C C . ASP A 1 69 ? -2.649 -2.200 11.997 1.00 94.25 69 ASP A C 1
ATOM 515 O O . ASP A 1 69 ? -1.720 -2.820 11.474 1.00 94.25 69 ASP A O 1
ATOM 519 N N . ASP A 1 70 ? -3.893 -2.258 11.510 1.00 94.50 70 ASP A N 1
ATOM 520 C CA . ASP A 1 70 ? -4.251 -3.010 10.305 1.00 94.50 70 ASP A CA 1
ATOM 521 C C . ASP A 1 70 ? -3.673 -2.329 9.053 1.00 94.50 70 ASP A C 1
ATOM 523 O O . ASP A 1 70 ? -3.166 -3.004 8.153 1.00 94.50 70 ASP A O 1
ATOM 527 N N . ILE A 1 71 ? -3.648 -0.991 9.040 1.00 95.19 71 ILE A N 1
ATOM 528 C CA . ILE A 1 71 ? -3.010 -0.191 7.985 1.00 95.19 71 ILE A CA 1
ATOM 529 C C . ILE A 1 71 ? -1.492 -0.379 8.011 1.00 95.19 71 ILE A C 1
ATOM 531 O O . ILE A 1 71 ? -0.888 -0.642 6.971 1.00 95.19 71 ILE A O 1
ATOM 535 N N . THR A 1 72 ? -0.880 -0.342 9.197 1.00 95.94 72 THR A N 1
ATOM 536 C CA . THR A 1 72 ? 0.557 -0.595 9.369 1.00 95.94 72 THR A CA 1
ATOM 537 C C . THR A 1 72 ? 0.948 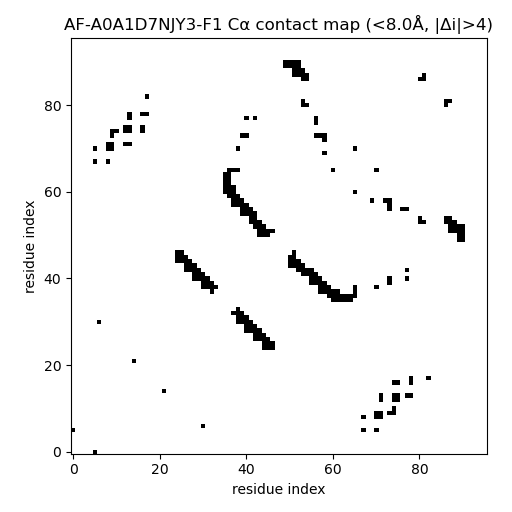-1.995 8.893 1.00 95.94 72 THR A C 1
ATOM 539 O O . THR A 1 72 ? 1.997 -2.180 8.271 1.00 95.94 72 THR A O 1
ATOM 542 N N . ARG A 1 73 ? 0.118 -3.013 9.159 1.00 95.44 73 ARG A N 1
ATOM 543 C CA . ARG A 1 73 ? 0.341 -4.380 8.657 1.00 95.44 73 ARG A CA 1
ATOM 544 C C . ARG A 1 73 ? 0.267 -4.442 7.137 1.00 95.44 73 ARG A C 1
ATOM 546 O O . ARG A 1 73 ? 1.147 -5.052 6.531 1.00 95.44 73 ARG A O 1
ATOM 553 N N . LEU A 1 74 ? -0.730 -3.791 6.536 1.00 96.44 74 LEU A N 1
ATOM 554 C CA . LEU A 1 74 ? -0.868 -3.726 5.083 1.00 96.44 74 LEU A CA 1
ATOM 555 C C . LEU A 1 74 ? 0.351 -3.052 4.437 1.00 96.44 74 LEU A C 1
ATOM 557 O O . LEU A 1 74 ? 0.909 -3.592 3.486 1.00 96.44 74 LEU A O 1
ATOM 561 N N . ALA A 1 75 ? 0.809 -1.924 4.985 1.00 95.62 75 ALA A N 1
ATOM 562 C CA . ALA A 1 75 ? 1.984 -1.203 4.497 1.00 95.62 75 ALA A CA 1
ATOM 563 C C . ALA A 1 75 ? 3.266 -2.048 4.566 1.00 95.62 75 ALA A C 1
ATOM 565 O O . ALA A 1 75 ? 4.036 -2.102 3.607 1.00 95.62 75 ALA A O 1
ATOM 566 N N . LYS A 1 76 ? 3.475 -2.779 5.668 1.00 95.31 76 LYS A N 1
ATOM 567 C CA . LYS A 1 76 ? 4.622 -3.692 5.813 1.00 95.31 76 LYS A CA 1
ATOM 568 C C . LYS A 1 76 ? 4.572 -4.852 4.821 1.00 95.31 76 LYS A C 1
ATOM 570 O O . LYS A 1 76 ? 5.599 -5.191 4.241 1.00 95.31 76 LYS A O 1
ATOM 575 N N . ALA A 1 77 ? 3.397 -5.441 4.606 1.00 95.44 77 ALA A N 1
ATOM 576 C CA . ALA A 1 77 ? 3.223 -6.493 3.607 1.00 95.44 77 ALA A CA 1
ATOM 577 C C . ALA A 1 77 ? 3.464 -5.960 2.182 1.00 95.44 77 ALA A C 1
ATOM 579 O O . ALA A 1 77 ? 4.153 -6.603 1.392 1.00 95.44 77 ALA A O 1
ATOM 580 N N . ALA A 1 78 ? 2.987 -4.749 1.875 1.00 94.56 78 ALA A N 1
ATOM 581 C CA . ALA A 1 78 ? 3.268 -4.068 0.613 1.00 94.56 78 ALA A CA 1
ATOM 582 C C . ALA A 1 78 ? 4.765 -3.835 0.392 1.00 94.56 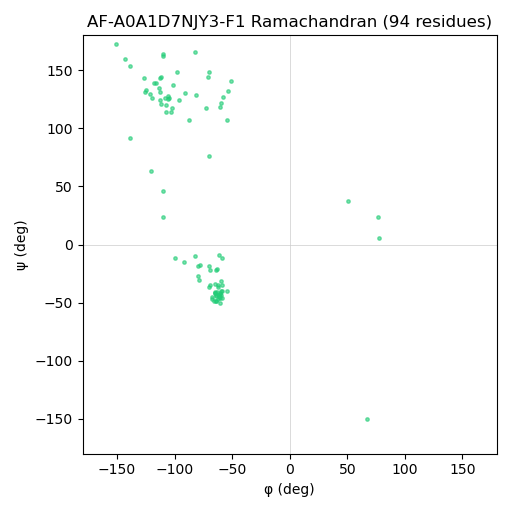78 ALA A C 1
ATOM 584 O O . ALA A 1 78 ? 5.272 -4.128 -0.689 1.00 94.56 78 ALA A O 1
ATOM 585 N N . ALA A 1 79 ? 5.495 -3.394 1.419 1.00 93.50 79 ALA A N 1
ATOM 586 C CA . ALA A 1 79 ? 6.945 -3.243 1.342 1.00 93.50 79 ALA A CA 1
ATOM 587 C C . ALA A 1 79 ? 7.658 -4.574 1.053 1.00 93.50 79 ALA A C 1
ATOM 589 O O . ALA A 1 79 ? 8.568 -4.616 0.228 1.00 93.50 79 ALA A O 1
ATOM 590 N N . GLN A 1 80 ? 7.227 -5.671 1.687 1.00 92.62 80 GLN A N 1
ATOM 591 C CA . GLN A 1 80 ? 7.786 -7.005 1.433 1.00 92.62 80 GLN A CA 1
ATOM 592 C C . GLN A 1 80 ? 7.584 -7.437 -0.022 1.00 92.62 80 GLN A C 1
ATOM 594 O O . GLN A 1 80 ? 8.535 -7.884 -0.654 1.00 92.62 80 GLN A O 1
ATOM 599 N N . VAL A 1 81 ? 6.381 -7.241 -0.569 1.00 92.44 81 VAL A N 1
ATOM 600 C CA . VAL A 1 81 ? 6.073 -7.565 -1.971 1.00 92.44 81 VAL A CA 1
ATOM 601 C C . VAL A 1 81 ? 6.865 -6.692 -2.943 1.00 92.44 81 VAL A C 1
ATOM 603 O O . VAL A 1 81 ? 7.388 -7.193 -3.931 1.00 92.44 81 VAL A O 1
ATOM 606 N N . LEU A 1 82 ? 7.005 -5.396 -2.662 1.00 89.62 82 LEU A N 1
ATOM 607 C CA . LEU A 1 82 ? 7.806 -4.495 -3.495 1.00 89.62 82 LEU A CA 1
ATOM 608 C C . LEU A 1 82 ? 9.293 -4.866 -3.480 1.00 89.62 82 LEU A C 1
ATOM 610 O O . LEU A 1 82 ? 9.976 -4.691 -4.491 1.00 89.62 82 LEU A O 1
ATOM 614 N N . ASN A 1 83 ? 9.799 -5.370 -2.355 1.00 88.81 83 ASN A N 1
ATOM 615 C CA . ASN A 1 83 ? 11.186 -5.806 -2.206 1.00 88.81 83 ASN A CA 1
ATOM 616 C C . ASN A 1 83 ? 11.446 -7.225 -2.726 1.00 88.81 83 ASN A C 1
ATOM 618 O O . ASN A 1 83 ? 12.610 -7.598 -2.858 1.00 88.81 83 ASN A O 1
ATOM 622 N N . ASP A 1 84 ? 10.403 -7.984 -3.066 1.00 88.44 84 ASP A N 1
ATOM 623 C CA . ASP A 1 84 ? 10.535 -9.279 -3.722 1.00 88.44 84 ASP A CA 1
ATOM 624 C C . ASP A 1 84 ? 10.589 -9.104 -5.255 1.00 88.44 84 ASP A C 1
ATOM 626 O O . ASP A 1 84 ? 9.567 -8.825 -5.893 1.00 88.44 84 ASP A O 1
ATOM 630 N N . PRO A 1 85 ? 11.760 -9.280 -5.898 1.00 76.44 85 PRO A N 1
ATOM 631 C CA . PRO A 1 85 ? 11.877 -9.151 -7.347 1.00 76.44 85 PRO A CA 1
ATOM 632 C C . PRO A 1 85 ? 11.066 -10.210 -8.108 1.00 76.44 85 PRO A C 1
ATOM 634 O O . PRO A 1 85 ? 10.724 -9.977 -9.266 1.00 76.44 85 PRO A O 1
ATOM 637 N N . ALA A 1 86 ? 10.737 -11.350 -7.488 1.00 84.75 86 ALA A N 1
ATOM 638 C CA . ALA A 1 86 ? 9.933 -12.399 -8.113 1.00 84.75 86 ALA A CA 1
ATOM 639 C C . ALA A 1 86 ? 8.431 -12.072 -8.124 1.00 84.75 86 ALA A C 1
ATOM 641 O O . ALA A 1 86 ? 7.682 -12.669 -8.897 1.00 84.75 86 ALA A O 1
ATOM 642 N N . ALA A 1 87 ? 7.987 -11.118 -7.301 1.00 84.25 87 ALA A N 1
ATOM 643 C CA . ALA A 1 87 ? 6.591 -10.698 -7.247 1.00 84.25 87 ALA A CA 1
ATOM 644 C C . ALA A 1 87 ? 6.211 -9.732 -8.385 1.00 84.25 87 ALA A C 1
ATOM 646 O O . ALA A 1 87 ? 5.028 -9.562 -8.683 1.00 84.25 87 ALA A O 1
ATOM 647 N N . ALA A 1 88 ? 7.187 -9.095 -9.037 1.00 84.56 88 ALA A N 1
ATOM 648 C CA . ALA A 1 88 ? 6.926 -8.157 -10.122 1.00 84.56 88 ALA A CA 1
ATOM 649 C C . ALA A 1 88 ? 6.482 -8.895 -11.395 1.00 84.56 88 ALA A C 1
ATOM 651 O O . ALA A 1 88 ? 7.240 -9.648 -12.004 1.00 84.56 88 ALA A O 1
ATOM 652 N N . THR A 1 89 ? 5.257 -8.624 -11.842 1.00 85.12 89 THR A N 1
ATOM 653 C CA . THR A 1 89 ? 4.742 -9.096 -13.130 1.00 85.12 89 THR A CA 1
ATOM 654 C C . THR A 1 89 ? 4.711 -7.922 -14.100 1.00 85.12 89 THR A C 1
ATOM 656 O O . THR A 1 89 ? 4.154 -6.873 -13.781 1.00 85.12 89 THR A O 1
ATOM 659 N N . ALA A 1 90 ? 5.305 -8.066 -15.286 1.00 78.62 90 ALA A N 1
ATOM 660 C CA . ALA A 1 90 ? 5.157 -7.058 -16.334 1.00 78.62 90 ALA A CA 1
ATOM 661 C C . ALA A 1 90 ? 3.668 -6.882 -16.662 1.00 78.62 90 ALA A C 1
ATOM 663 O O . ALA A 1 90 ? 2.982 -7.869 -16.946 1.00 78.62 90 ALA A O 1
ATOM 664 N N . ALA A 1 91 ? 3.172 -5.643 -16.617 1.00 66.88 91 ALA A N 1
ATOM 665 C CA . ALA A 1 91 ? 1.829 -5.351 -17.091 1.00 66.88 91 ALA A CA 1
ATOM 666 C C . ALA A 1 91 ? 1.778 -5.750 -18.572 1.00 66.88 91 ALA A C 1
ATOM 668 O O . ALA A 1 91 ? 2.620 -5.315 -19.357 1.00 66.88 91 ALA A O 1
ATOM 669 N N . HIS A 1 92 ? 0.871 -6.660 -18.935 1.00 50.88 92 HIS A N 1
ATOM 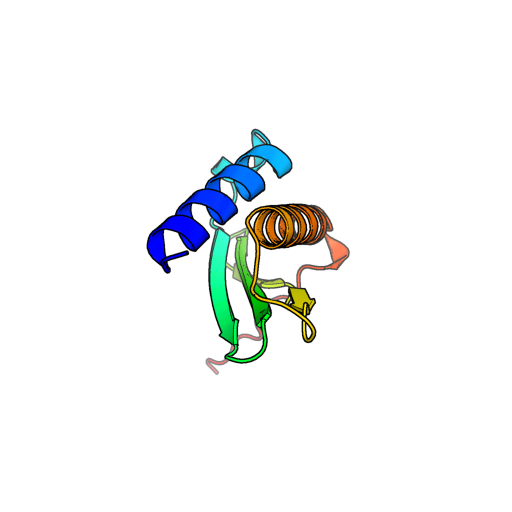670 C CA . HIS A 1 92 ? 0.769 -7.135 -20.311 1.00 50.88 92 HIS A CA 1
ATOM 671 C C . HIS A 1 92 ? 0.447 -5.935 -21.204 1.00 50.88 92 HIS A C 1
ATOM 673 O O . HIS A 1 92 ? -0.582 -5.289 -21.006 1.00 50.88 92 HIS A O 1
ATOM 679 N N . ASP A 1 93 ? 1.357 -5.639 -22.131 1.00 48.00 93 ASP A N 1
ATOM 680 C CA . ASP A 1 93 ? 1.231 -4.587 -23.133 1.00 48.00 93 ASP A CA 1
ATOM 681 C C . ASP A 1 93 ? -0.080 -4.824 -23.888 1.00 48.00 93 ASP A C 1
ATOM 683 O O . ASP A 1 93 ? -0.241 -5.829 -24.587 1.00 48.00 93 ASP A O 1
ATOM 687 N N . LYS A 1 94 ? -1.077 -3.979 -23.633 1.00 47.88 94 LYS A N 1
ATOM 688 C CA . LYS A 1 94 ? -2.407 -4.095 -24.229 1.00 47.88 94 LYS A CA 1
ATOM 689 C C . LYS A 1 94 ? -2.625 -2.967 -25.226 1.00 47.88 94 LYS A C 1
ATOM 691 O O . LYS A 1 94 ? -3.686 -2.366 -25.225 1.00 47.88 94 LYS A O 1
ATOM 696 N N . ASP A 1 95 ? -1.629 -2.724 -26.069 1.00 43.47 95 ASP A N 1
ATOM 697 C CA . ASP A 1 95 ? -1.758 -1.929 -27.286 1.00 43.47 95 ASP A CA 1
ATOM 698 C C . ASP A 1 95 ? -0.966 -2.618 -28.409 1.00 43.47 95 ASP A C 1
ATOM 700 O O . ASP A 1 95 ? 0.237 -2.421 -28.584 1.00 43.47 95 ASP A O 1
ATOM 704 N N . ALA A 1 96 ? -1.672 -3.479 -29.145 1.00 37.09 96 ALA A N 1
ATOM 705 C CA . ALA A 1 96 ? -1.299 -3.975 -30.467 1.00 37.09 96 ALA A CA 1
ATOM 706 C C . ALA A 1 96 ? -2.347 -3.498 -31.476 1.00 37.09 96 ALA A C 1
ATOM 708 O O . ALA A 1 96 ? -3.549 -3.532 -31.117 1.00 37.09 96 ALA A O 1
#

Secondary structure (DSSP, 8-state):
--HHHHHHHHHHHHHHHHGGGGGGSEEEEEEEEETTTEEEEEEEEEETTEEEE---EEEE-TTS---HHHHHHHHHHHHHHHH-TTT-EEPP----